Protein AF-A0A6B3AN38-F1 (afdb_monomer_lite)

Sequence (124 aa):
MTRPNGLARAALRFKPAAFAGTFVALMMSALIVTACGVLLETGLRAWVPPQRYAQAPVVAAADQYVRVVTGSGEDREEEAVPLPDTARLDAGLAAKAARTPGAAGAVADITFPVRPAAGPADDA

Foldseek 3Di:
DDDPCVVVVVVCVVCVPVVVVVVVVVVVVVVVVVVVVVVVVCVVVPDDQDDVCNPPPDDDADDQWDFDWDDDDPPTDTDTHGHPDGDGDDQVVQVVVQPDPPRPGGGGDDDDDDDPDDDPPPPD

Radius of gyration: 31.16 Å; chains: 1; bounding box: 49×68×83 Å

pLDDT: mean 85.73, std 11.13, range [46.28, 98.44]

Secondary structure (DSSP, 8-state):
----HHHHHHHHHH-HHHHHHHHHHHHHHHHHHHHHHHHHHHHHH--PPPSTTTT-S------SEEEEEES-GGG-EEEEEE-SS-----THHHHHHTTSTT-S--------PPPPP-------

Structure (mmCIF, N/CA/C/O backbone):
data_AF-A0A6B3AN38-F1
#
_entry.id   AF-A0A6B3AN38-F1
#
loop_
_atom_site.group_PDB
_atom_site.id
_atom_site.type_symbol
_atom_site.label_atom_id
_atom_site.label_alt_id
_atom_site.label_comp_id
_atom_site.label_asym_id
_atom_site.label_entity_id
_atom_site.label_seq_id
_atom_site.pdbx_PDB_ins_code
_atom_site.Cartn_x
_atom_site.Cartn_y
_atom_site.Cartn_z
_atom_site.occupancy
_atom_site.B_iso_or_equiv
_atom_site.auth_seq_id
_atom_site.auth_comp_id
_atom_site.auth_asym_id
_atom_site.auth_atom_id
_atom_site.pdbx_PDB_model_num
ATOM 1 N N . MET A 1 1 ? -0.958 -9.855 -59.563 1.00 51.69 1 MET A N 1
ATOM 2 C CA . MET A 1 1 ? -0.731 -9.188 -58.260 1.00 51.69 1 MET A CA 1
ATOM 3 C C . MET A 1 1 ? 0.767 -9.094 -58.008 1.00 51.69 1 MET A C 1
ATOM 5 O O . MET A 1 1 ? 1.383 -10.031 -57.519 1.00 51.69 1 MET A O 1
ATOM 9 N N . THR A 1 2 ? 1.379 -8.005 -58.458 1.00 55.97 2 THR A N 1
ATOM 10 C CA . THR A 1 2 ? 2.821 -7.747 -58.368 1.00 55.97 2 THR A CA 1
ATOM 11 C C . THR A 1 2 ? 3.166 -7.269 -56.959 1.00 55.97 2 THR A C 1
ATOM 13 O O . THR A 1 2 ? 2.612 -6.282 -56.490 1.00 55.97 2 THR A O 1
ATOM 16 N N . ARG A 1 3 ? 4.061 -7.973 -56.252 1.00 64.06 3 ARG A N 1
ATOM 17 C CA . ARG A 1 3 ? 4.596 -7.509 -54.961 1.00 64.06 3 ARG A CA 1
ATOM 18 C C . ARG A 1 3 ? 5.569 -6.348 -55.222 1.00 64.06 3 ARG A C 1
ATOM 20 O O . ARG A 1 3 ? 6.643 -6.606 -55.764 1.00 64.06 3 ARG A O 1
ATOM 27 N N . PRO A 1 4 ? 5.272 -5.103 -54.811 1.00 65.06 4 PRO A N 1
ATOM 28 C CA . PRO A 1 4 ? 6.095 -3.927 -55.111 1.00 65.06 4 PRO A CA 1
ATOM 29 C C . PRO A 1 4 ? 7.340 -3.810 -54.204 1.00 65.06 4 PRO A C 1
ATOM 31 O O . PRO A 1 4 ? 7.897 -2.734 -54.015 1.00 65.06 4 PRO A O 1
ATOM 34 N N . ASN A 1 5 ? 7.819 -4.919 -53.636 1.00 67.31 5 ASN A N 1
ATOM 35 C CA . ASN A 1 5 ? 8.857 -4.925 -52.598 1.00 67.31 5 ASN A CA 1
ATOM 36 C C . ASN A 1 5 ? 10.288 -4.785 -53.157 1.00 67.31 5 ASN A C 1
ATOM 38 O O . ASN A 1 5 ? 11.251 -4.733 -52.390 1.00 67.31 5 ASN A O 1
ATOM 42 N N . GLY A 1 6 ? 10.448 -4.753 -54.485 1.00 72.19 6 GLY A N 1
ATOM 43 C CA . GLY A 1 6 ? 11.755 -4.701 -55.150 1.00 72.19 6 GLY A CA 1
ATOM 44 C C . GLY A 1 6 ? 12.504 -3.387 -54.919 1.00 72.19 6 GLY A C 1
ATOM 45 O O . GLY A 1 6 ? 13.693 -3.409 -54.612 1.00 72.19 6 GLY A O 1
ATOM 46 N N . LEU A 1 7 ? 11.799 -2.252 -54.981 1.00 69.94 7 LEU A N 1
ATOM 47 C CA . LEU A 1 7 ? 12.390 -0.919 -54.793 1.00 69.94 7 LEU A CA 1
ATOM 48 C C . LEU A 1 7 ? 12.778 -0.667 -53.330 1.00 69.94 7 LEU A C 1
ATOM 50 O O . LEU A 1 7 ? 13.863 -0.158 -53.057 1.00 69.94 7 LEU A O 1
ATOM 54 N N . ALA A 1 8 ? 11.945 -1.114 -52.386 1.00 67.44 8 ALA A N 1
ATOM 55 C CA . ALA A 1 8 ? 12.254 -1.049 -50.959 1.00 67.44 8 ALA A CA 1
ATOM 56 C C . ALA A 1 8 ? 13.516 -1.862 -50.614 1.00 67.44 8 ALA A C 1
ATOM 58 O O . ALA A 1 8 ? 14.407 -1.372 -49.925 1.00 67.44 8 ALA A O 1
ATOM 59 N N . ARG A 1 9 ? 13.655 -3.080 -51.158 1.00 65.75 9 ARG A N 1
ATOM 60 C CA . ARG A 1 9 ? 14.866 -3.902 -50.975 1.00 65.75 9 ARG A CA 1
ATOM 61 C C . ARG A 1 9 ? 16.108 -3.294 -51.631 1.00 65.75 9 ARG A C 1
ATOM 63 O O . ARG A 1 9 ? 17.199 -3.437 -51.082 1.00 65.75 9 ARG A O 1
ATOM 70 N N . ALA A 1 10 ? 15.959 -2.622 -52.773 1.00 67.12 10 ALA A N 1
ATOM 71 C CA . ALA A 1 10 ? 17.063 -1.930 -53.436 1.00 67.12 10 ALA A CA 1
ATOM 72 C C . ALA A 1 10 ? 17.572 -0.743 -52.598 1.00 67.12 10 ALA A C 1
ATOM 74 O O . ALA A 1 10 ? 18.780 -0.602 -52.418 1.00 67.12 10 ALA A O 1
ATOM 75 N N . ALA A 1 11 ? 16.668 0.040 -52.000 1.00 65.75 11 ALA A N 1
ATOM 76 C CA . ALA A 1 11 ? 17.021 1.154 -51.119 1.00 65.75 11 ALA A CA 1
ATOM 77 C C . ALA A 1 11 ? 17.790 0.702 -49.859 1.00 65.75 11 ALA A C 1
ATOM 79 O O . ALA A 1 11 ? 18.794 1.315 -49.496 1.00 65.75 11 ALA A O 1
ATOM 80 N N . LEU A 1 12 ? 17.388 -0.418 -49.243 1.00 67.31 12 LEU A N 1
ATOM 81 C CA . LEU A 1 12 ? 18.095 -1.017 -48.097 1.00 67.31 12 LEU A CA 1
ATOM 82 C C . LEU A 1 12 ? 19.527 -1.444 -48.439 1.00 67.31 12 LEU A C 1
ATOM 84 O O . LEU A 1 12 ? 20.440 -1.310 -47.625 1.00 67.31 12 LEU A O 1
ATOM 88 N N . ARG A 1 13 ? 19.729 -1.950 -49.659 1.00 68.69 13 ARG A N 1
ATOM 89 C CA . ARG A 1 13 ? 21.022 -2.455 -50.132 1.00 68.69 13 ARG A CA 1
ATOM 90 C C . ARG A 1 13 ? 22.006 -1.332 -50.476 1.00 68.69 13 ARG A C 1
ATOM 92 O O . ARG A 1 13 ? 23.208 -1.560 -50.414 1.00 68.69 13 ARG A O 1
ATOM 99 N N . PHE A 1 14 ? 21.511 -0.132 -50.787 1.00 70.38 14 PHE A N 1
ATOM 100 C CA . PHE A 1 14 ? 22.340 1.036 -51.101 1.00 70.38 14 PHE A CA 1
ATOM 101 C C . PHE A 1 14 ? 22.960 1.710 -49.863 1.00 70.38 14 PHE A C 1
ATOM 103 O O . PHE A 1 14 ? 24.040 2.285 -49.977 1.00 70.38 14 PHE A O 1
ATOM 110 N N . LYS A 1 15 ? 22.316 1.657 -48.682 1.00 73.00 15 LYS A N 1
ATOM 111 C CA . LYS A 1 15 ? 22.822 2.276 -47.430 1.00 73.00 15 LYS A CA 1
ATOM 112 C C . LYS A 1 15 ? 22.550 1.398 -46.190 1.00 73.00 15 LYS A C 1
ATOM 114 O O . LYS A 1 15 ? 21.801 1.811 -45.300 1.00 73.00 15 LYS A O 1
ATOM 119 N N . PRO A 1 16 ? 23.172 0.209 -46.083 1.00 73.12 16 PRO A N 1
ATOM 120 C CA . PRO A 1 16 ? 22.873 -0.759 -45.023 1.00 73.12 16 PRO A CA 1
ATOM 121 C C . PRO A 1 16 ? 23.187 -0.238 -43.612 1.00 73.12 16 PRO A C 1
ATOM 123 O O . PRO A 1 16 ? 22.430 -0.504 -42.682 1.00 73.12 16 PRO A O 1
ATOM 126 N N . ALA A 1 17 ? 24.250 0.558 -43.449 1.00 79.00 17 ALA A N 1
ATOM 127 C CA . ALA A 1 17 ? 24.635 1.119 -42.151 1.00 79.00 17 ALA A CA 1
ATOM 128 C C . ALA A 1 17 ? 23.610 2.132 -41.606 1.00 79.00 17 ALA A C 1
ATOM 130 O O . ALA A 1 17 ? 23.272 2.099 -40.426 1.00 79.00 17 ALA A O 1
ATOM 131 N N . ALA A 1 18 ? 23.070 3.001 -42.469 1.00 82.19 18 ALA A N 1
ATOM 132 C CA . ALA A 1 18 ? 22.054 3.975 -42.069 1.00 82.19 18 ALA A CA 1
ATOM 133 C C . ALA A 1 18 ? 20.744 3.282 -41.665 1.00 82.19 18 ALA A C 1
ATOM 135 O O . ALA A 1 18 ? 20.141 3.638 -40.656 1.00 82.19 18 ALA A O 1
ATOM 136 N N . PHE A 1 19 ? 20.344 2.244 -42.407 1.00 85.69 19 PHE A N 1
ATOM 137 C CA . PHE A 1 19 ? 19.170 1.451 -42.057 1.00 85.69 19 PHE A CA 1
ATOM 138 C C . PHE A 1 19 ? 19.346 0.696 -40.737 1.00 85.69 19 PHE A C 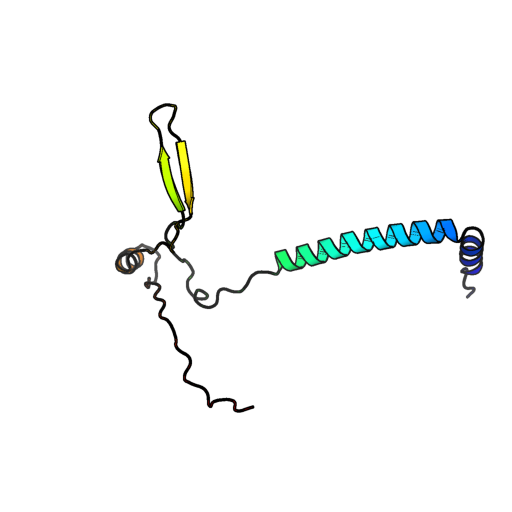1
ATOM 140 O O . PHE A 1 19 ? 18.441 0.714 -39.908 1.00 85.69 19 PHE A O 1
ATOM 147 N N . ALA A 1 20 ? 20.512 0.079 -40.514 1.00 87.69 20 ALA A N 1
ATOM 148 C CA . ALA A 1 20 ? 20.815 -0.597 -39.256 1.00 87.69 20 ALA A CA 1
ATOM 149 C C . ALA A 1 20 ? 20.739 0.370 -38.063 1.00 87.69 20 ALA A C 1
ATOM 151 O O . ALA A 1 20 ? 20.133 0.036 -37.049 1.00 87.69 20 ALA A O 1
ATOM 152 N N . GLY A 1 21 ? 21.273 1.588 -38.206 1.00 89.69 21 GLY A N 1
ATOM 153 C CA . GLY A 1 21 ? 21.191 2.621 -37.172 1.00 89.69 21 GLY A CA 1
ATOM 154 C C . GLY A 1 21 ? 19.750 3.009 -36.831 1.00 89.69 21 GLY A C 1
ATOM 155 O O . GLY A 1 21 ? 19.363 2.969 -35.665 1.00 89.69 21 GLY A O 1
ATOM 156 N N . THR A 1 22 ? 18.928 3.326 -37.838 1.00 91.44 22 THR A N 1
ATOM 157 C CA . THR A 1 22 ? 17.511 3.660 -37.616 1.00 91.44 22 THR A CA 1
ATOM 158 C C . THR A 1 22 ? 16.728 2.478 -37.051 1.00 91.44 22 THR A C 1
ATOM 160 O O . THR A 1 22 ? 15.913 2.665 -36.153 1.00 91.44 22 THR A O 1
ATOM 163 N N . PHE A 1 23 ? 16.989 1.259 -37.526 1.00 92.44 23 PHE A N 1
ATOM 164 C CA . PHE A 1 23 ? 16.358 0.054 -36.998 1.00 92.44 23 PHE A CA 1
ATOM 165 C C . PHE A 1 23 ? 16.668 -0.133 -35.511 1.00 92.44 23 PHE A C 1
ATOM 167 O O . PHE A 1 23 ? 15.744 -0.290 -34.721 1.00 92.44 23 PHE A O 1
ATOM 174 N N . VAL A 1 24 ? 17.941 -0.047 -35.113 1.00 95.81 24 VAL A N 1
ATOM 175 C CA . VAL A 1 24 ? 18.352 -0.176 -33.707 1.00 95.81 24 VAL A CA 1
ATOM 176 C C . VAL A 1 24 ? 17.762 0.945 -32.853 1.00 95.81 24 VAL A C 1
ATOM 178 O O . VAL A 1 24 ? 17.260 0.673 -31.765 1.00 95.81 24 VAL A O 1
ATOM 181 N N . ALA A 1 25 ? 17.755 2.186 -33.346 1.00 96.31 25 ALA A N 1
ATOM 182 C CA . ALA A 1 25 ? 17.161 3.314 -32.631 1.00 96.31 25 ALA A CA 1
ATOM 183 C C . ALA A 1 25 ? 15.658 3.107 -32.378 1.00 96.31 25 ALA A C 1
ATOM 185 O O . ALA A 1 25 ? 15.192 3.262 -31.248 1.00 96.31 25 ALA A O 1
ATOM 186 N N . LEU A 1 26 ? 14.906 2.698 -33.406 1.00 97.25 26 LEU A N 1
ATOM 187 C CA . LEU A 1 26 ? 13.478 2.398 -33.278 1.00 97.25 26 LEU A CA 1
ATOM 188 C C . LEU A 1 26 ? 13.231 1.183 -32.379 1.00 97.25 26 LEU A C 1
ATOM 190 O O . LEU A 1 26 ? 12.305 1.204 -31.572 1.00 97.25 26 LEU A O 1
ATOM 194 N N . MET A 1 27 ? 14.072 0.152 -32.471 1.00 97.75 27 MET A N 1
ATOM 195 C CA . MET A 1 27 ? 13.965 -1.045 -31.639 1.00 97.75 27 MET A CA 1
ATOM 196 C C . MET A 1 27 ? 14.204 -0.721 -30.158 1.00 97.75 27 MET A C 1
ATOM 198 O O . MET A 1 27 ? 13.442 -1.168 -29.305 1.00 97.75 27 MET A O 1
ATOM 202 N N . MET A 1 28 ? 15.212 0.100 -29.846 1.00 97.94 28 MET A N 1
ATOM 203 C CA . MET A 1 28 ? 15.493 0.545 -28.479 1.00 97.94 28 MET A CA 1
ATOM 204 C C . MET A 1 28 ? 14.374 1.440 -27.938 1.00 97.94 28 MET A C 1
ATOM 206 O O . MET A 1 28 ? 13.933 1.262 -26.806 1.00 97.94 28 MET A O 1
ATOM 210 N N . SER A 1 29 ? 13.863 2.361 -28.759 1.00 97.88 29 SER A N 1
ATOM 211 C CA . SER A 1 29 ? 12.718 3.197 -28.389 1.00 97.88 29 SER A CA 1
ATOM 212 C C . SER A 1 29 ? 11.484 2.347 -28.068 1.00 97.88 29 SER A C 1
ATOM 214 O O . SER A 1 29 ? 10.877 2.521 -27.012 1.00 97.88 29 SER A O 1
ATOM 216 N N . ALA A 1 30 ? 11.163 1.368 -28.920 1.00 98.00 30 ALA A N 1
ATOM 217 C CA . ALA A 1 30 ? 10.054 0.447 -28.694 1.00 98.00 30 ALA A CA 1
ATOM 218 C C . ALA A 1 30 ? 10.250 -0.404 -27.429 1.00 98.00 30 ALA A C 1
ATOM 220 O O . ALA A 1 30 ? 9.296 -0.593 -26.672 1.00 98.00 30 ALA A O 1
ATOM 221 N N . LEU A 1 31 ? 11.474 -0.878 -27.162 1.00 98.25 31 LEU A N 1
ATOM 222 C CA . LEU A 1 31 ? 11.789 -1.608 -25.931 1.00 98.25 31 LEU A CA 1
ATOM 223 C C . LEU A 1 31 ? 11.543 -0.766 -24.685 1.00 98.25 31 LEU A C 1
ATOM 225 O O . LEU A 1 31 ? 10.887 -1.247 -23.768 1.00 98.25 31 LEU A O 1
ATOM 229 N N . ILE A 1 32 ? 12.039 0.473 -24.651 1.00 98.44 32 ILE A N 1
ATOM 230 C CA . ILE A 1 32 ? 11.877 1.360 -23.492 1.00 98.44 32 ILE A CA 1
ATOM 231 C C . ILE A 1 32 ? 10.391 1.603 -23.222 1.00 98.44 32 ILE A C 1
ATOM 233 O O . ILE A 1 32 ? 9.933 1.413 -22.097 1.00 98.44 32 ILE A O 1
ATOM 237 N N . VAL A 1 33 ? 9.620 1.948 -24.258 1.00 98.12 33 VAL A N 1
ATOM 238 C CA . VAL A 1 33 ? 8.172 2.179 -24.128 1.00 98.12 33 VAL A CA 1
ATOM 239 C C . VAL A 1 33 ? 7.458 0.919 -23.632 1.00 98.12 33 VAL A C 1
ATOM 241 O O . VAL A 1 33 ? 6.623 1.000 -22.732 1.00 98.12 33 VAL A O 1
ATOM 244 N N . THR A 1 34 ? 7.817 -0.253 -24.163 1.00 97.88 34 THR A N 1
ATOM 245 C CA . THR A 1 34 ? 7.229 -1.535 -23.745 1.00 97.88 34 THR A CA 1
ATOM 246 C C . THR A 1 34 ? 7.583 -1.869 -22.297 1.00 97.88 34 THR A C 1
ATOM 248 O O . THR A 1 34 ? 6.704 -2.253 -21.532 1.00 97.88 34 THR A O 1
ATOM 251 N N . ALA A 1 35 ? 8.840 -1.683 -21.889 1.00 97.62 35 ALA A N 1
ATOM 252 C CA . ALA A 1 35 ? 9.291 -1.934 -20.524 1.00 97.62 35 ALA A CA 1
ATOM 253 C C . ALA A 1 35 ? 8.565 -1.030 -19.521 1.00 97.62 35 ALA A C 1
ATOM 255 O O . ALA A 1 35 ? 8.035 -1.522 -18.528 1.00 97.62 35 ALA A O 1
ATOM 256 N N . CYS A 1 36 ? 8.461 0.270 -19.811 1.00 96.88 36 CYS A N 1
ATOM 257 C CA . CYS A 1 36 ? 7.681 1.193 -18.991 1.00 96.88 36 CYS A CA 1
ATOM 258 C C . CYS A 1 36 ? 6.201 0.790 -18.927 1.00 96.88 36 CYS A C 1
ATOM 260 O O . CYS A 1 36 ? 5.608 0.848 -17.854 1.00 96.88 36 CYS A O 1
ATOM 262 N N . GLY A 1 37 ? 5.614 0.349 -20.043 1.00 96.62 37 GLY A N 1
ATOM 263 C CA . GLY A 1 37 ? 4.230 -0.125 -20.090 1.00 96.62 37 GLY A CA 1
ATOM 264 C C . GLY A 1 37 ? 3.992 -1.369 -19.233 1.00 96.62 37 GLY A C 1
ATOM 265 O O . GLY A 1 37 ? 3.024 -1.406 -18.482 1.00 96.62 37 GLY A O 1
ATOM 266 N N . VAL A 1 38 ? 4.896 -2.352 -19.287 1.00 96.44 38 VAL A N 1
ATOM 267 C CA . VAL A 1 38 ? 4.833 -3.553 -18.438 1.00 96.44 38 VAL A CA 1
ATOM 268 C C . VAL A 1 38 ? 4.991 -3.177 -16.967 1.00 96.44 38 VAL A C 1
ATOM 270 O O . VAL A 1 38 ? 4.187 -3.599 -16.146 1.00 96.44 38 VAL A O 1
ATOM 273 N N . LEU A 1 39 ? 5.968 -2.335 -16.618 1.00 95.25 39 LEU A N 1
ATOM 274 C CA . LEU A 1 39 ? 6.142 -1.874 -15.237 1.00 95.25 39 LEU A CA 1
ATOM 275 C C . LEU A 1 39 ? 4.904 -1.121 -14.729 1.00 95.25 39 LEU A C 1
ATOM 277 O O . LEU A 1 39 ? 4.465 -1.357 -13.606 1.00 95.25 39 LEU A O 1
ATOM 281 N N . LEU A 1 40 ? 4.300 -0.272 -15.561 1.00 95.31 40 LEU A N 1
ATOM 282 C CA . LEU A 1 40 ? 3.079 0.446 -15.211 1.00 95.31 40 LEU A CA 1
ATOM 283 C C . LEU A 1 40 ? 1.886 -0.503 -15.0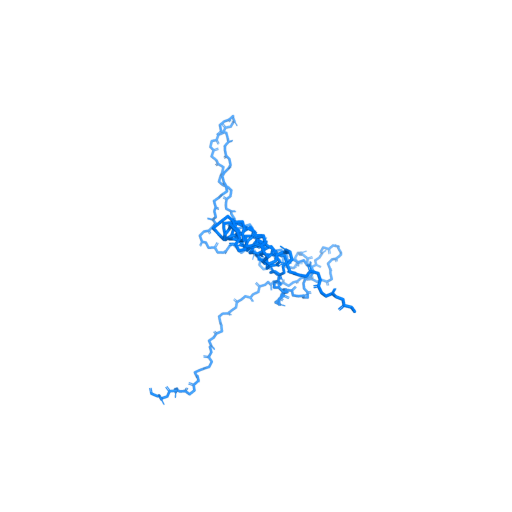40 1.00 95.31 40 LEU A C 1
ATOM 285 O O . LEU A 1 40 ? 1.149 -0.360 -14.070 1.00 95.31 40 LEU A O 1
ATOM 289 N N . GLU A 1 41 ? 1.704 -1.478 -15.934 1.00 94.62 41 GLU A N 1
ATOM 290 C CA . GLU A 1 41 ? 0.654 -2.496 -15.802 1.00 94.62 41 GLU A CA 1
ATOM 291 C C . GLU A 1 41 ? 0.841 -3.297 -14.518 1.00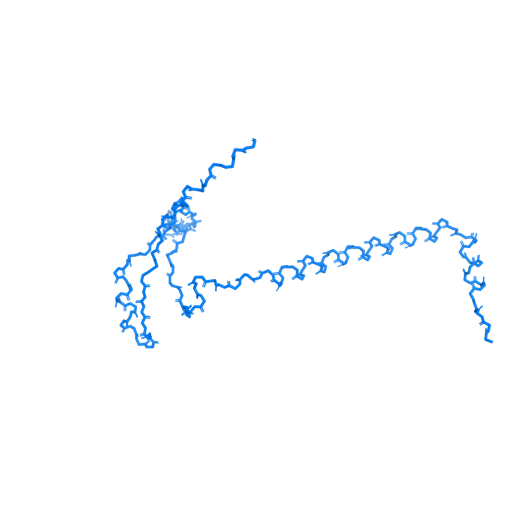 94.62 41 GLU A C 1
ATOM 293 O O . GLU A 1 41 ? -0.112 -3.419 -13.753 1.00 94.62 41 GLU A O 1
ATOM 298 N N . THR A 1 42 ? 2.069 -3.726 -14.209 1.00 92.25 42 THR A N 1
ATOM 299 C CA . THR A 1 42 ? 2.334 -4.449 -12.963 1.00 92.25 42 THR A CA 1
ATOM 300 C C . THR A 1 42 ? 2.034 -3.583 -11.746 1.00 92.25 42 THR A C 1
ATOM 302 O O . THR A 1 42 ? 1.358 -4.056 -10.844 1.00 92.25 42 THR A O 1
ATOM 305 N N . GLY A 1 43 ? 2.428 -2.305 -11.728 1.00 89.75 43 GLY A N 1
ATOM 306 C CA . GLY A 1 43 ? 2.088 -1.384 -10.639 1.00 89.75 43 GLY A CA 1
ATOM 307 C C . GLY A 1 43 ? 0.580 -1.151 -10.498 1.00 89.75 43 GLY A C 1
ATOM 308 O O . GLY A 1 43 ? 0.065 -1.105 -9.386 1.00 89.75 43 GLY A O 1
ATOM 309 N N . LEU A 1 44 ? -0.144 -1.065 -11.618 1.00 91.06 44 LEU A N 1
ATOM 310 C CA . LEU A 1 44 ? -1.599 -0.890 -11.649 1.00 91.06 44 LEU A CA 1
ATOM 311 C C . LEU A 1 44 ? -2.385 -2.181 -11.416 1.00 91.06 44 LEU A C 1
ATOM 313 O O . LEU A 1 44 ? -3.588 -2.107 -11.178 1.00 91.06 44 LEU A O 1
ATOM 317 N N . ARG A 1 45 ? -1.769 -3.357 -11.531 1.00 88.56 45 ARG A N 1
ATOM 318 C CA . ARG A 1 45 ? -2.398 -4.660 -11.271 1.00 88.56 45 ARG A CA 1
ATOM 319 C C . ARG A 1 45 ? -1.951 -5.257 -9.939 1.00 88.56 45 ARG A C 1
ATOM 321 O O . ARG A 1 45 ? -2.604 -6.178 -9.452 1.00 88.56 45 ARG A O 1
ATOM 328 N N . ALA A 1 46 ? -0.877 -4.739 -9.345 1.00 83.06 46 ALA A N 1
ATOM 329 C CA . ALA A 1 46 ? -0.331 -5.151 -8.060 1.00 83.06 46 ALA A CA 1
ATOM 330 C C . ALA A 1 46 ? -1.228 -4.692 -6.906 1.00 83.06 46 ALA A C 1
ATOM 332 O O . ALA A 1 46 ? -0.863 -3.859 -6.083 1.00 83.06 46 ALA A O 1
ATOM 333 N N . TRP A 1 47 ? -2.408 -5.292 -6.817 1.00 79.62 47 TRP A N 1
ATOM 334 C CA . TRP A 1 47 ? -3.243 -5.234 -5.630 1.00 79.62 47 TRP A CA 1
ATOM 335 C C . TRP A 1 47 ? -3.507 -6.668 -5.210 1.00 79.62 47 TRP A C 1
ATOM 337 O O . TRP A 1 47 ? -4.111 -7.451 -5.943 1.00 79.62 47 TRP A O 1
ATOM 347 N N . VAL A 1 48 ? -3.028 -7.030 -4.028 1.00 79.44 48 VAL A N 1
ATOM 348 C CA . VAL A 1 48 ? -3.371 -8.313 -3.426 1.00 79.44 48 VAL A CA 1
ATOM 349 C C . VAL A 1 48 ? -4.743 -8.138 -2.782 1.00 79.44 48 VAL A C 1
ATOM 351 O O . VAL A 1 48 ? -4.884 -7.253 -1.932 1.00 79.44 48 VAL A O 1
ATOM 354 N N . PRO A 1 49 ? -5.767 -8.928 -3.165 1.00 79.38 49 PRO A N 1
ATOM 355 C CA . PRO A 1 49 ? -7.062 -8.832 -2.513 1.00 79.38 49 PRO A CA 1
ATOM 356 C C . PRO A 1 49 ? -6.873 -9.101 -1.015 1.00 79.38 49 PRO A C 1
ATOM 358 O O . PRO A 1 49 ? -6.193 -10.075 -0.659 1.00 79.38 49 PRO A O 1
ATOM 361 N N . PRO A 1 50 ? -7.439 -8.258 -0.132 1.00 82.50 50 PRO A N 1
ATOM 362 C CA . PRO A 1 50 ? -7.295 -8.445 1.302 1.00 82.50 50 PRO A CA 1
ATOM 363 C C . PRO A 1 50 ? -7.855 -9.820 1.661 1.00 82.50 50 PRO A C 1
ATOM 365 O O . PRO A 1 50 ? -9.016 -10.092 1.393 1.00 82.50 50 PRO A O 1
ATOM 368 N N . GLN A 1 51 ? -7.026 -10.703 2.223 1.00 86.62 51 GLN A N 1
ATOM 369 C CA . GLN A 1 51 ? -7.451 -12.053 2.612 1.00 86.62 51 GLN A CA 1
ATOM 370 C C . GLN A 1 51 ? -8.130 -12.004 3.984 1.00 86.62 51 GLN A C 1
ATOM 372 O O . GLN A 1 51 ? -9.348 -12.095 4.103 1.00 86.62 51 GLN A O 1
ATOM 377 N N . ARG A 1 52 ? -7.334 -11.755 5.031 1.00 87.00 52 ARG A N 1
ATOM 378 C CA . ARG A 1 52 ? -7.786 -11.699 6.429 1.00 87.00 52 ARG A CA 1
ATOM 379 C C . ARG A 1 52 ? -8.888 -10.662 6.666 1.00 87.00 52 ARG A C 1
ATOM 381 O O . ARG A 1 52 ? -9.801 -10.911 7.442 1.00 87.00 52 ARG A O 1
ATOM 388 N N . TYR A 1 53 ? -8.803 -9.521 5.986 1.00 88.56 53 TYR A N 1
ATOM 389 C CA . TYR A 1 53 ? -9.732 -8.402 6.155 1.00 88.56 53 TYR A CA 1
ATOM 390 C C . TYR A 1 53 ? -10.788 -8.314 5.043 1.00 88.56 53 TYR A C 1
ATOM 392 O O . TYR A 1 53 ? -11.489 -7.313 4.967 1.00 88.56 53 TYR A O 1
ATOM 400 N N . ALA A 1 54 ? -10.945 -9.345 4.196 1.00 88.81 54 ALA A N 1
ATOM 401 C CA . ALA A 1 54 ? -11.892 -9.330 3.069 1.00 88.81 54 ALA A CA 1
ATOM 402 C C . ALA A 1 54 ? -13.330 -8.969 3.479 1.00 88.81 54 ALA A C 1
ATOM 404 O O . ALA A 1 54 ? -14.072 -8.367 2.712 1.00 88.81 54 ALA A O 1
ATOM 405 N N . GLN A 1 55 ? -13.720 -9.387 4.685 1.00 88.12 55 GLN A N 1
ATOM 406 C CA . GLN A 1 55 ? -15.067 -9.233 5.236 1.00 88.12 55 GLN A CA 1
ATOM 407 C C . GLN A 1 55 ? -15.173 -8.068 6.235 1.00 88.12 55 GLN A C 1
ATOM 409 O O . GLN A 1 55 ? -16.194 -7.930 6.904 1.00 88.12 55 GLN A O 1
ATOM 414 N N . ALA A 1 56 ? -14.128 -7.244 6.366 1.00 90.94 56 ALA A N 1
ATOM 415 C CA . ALA A 1 56 ? -14.101 -6.083 7.249 1.00 90.94 56 ALA A CA 1
ATOM 416 C C . ALA A 1 56 ? -14.136 -4.794 6.407 1.00 90.94 56 ALA A C 1
ATOM 418 O O . ALA A 1 56 ? -13.105 -4.402 5.861 1.00 90.94 56 ALA A O 1
ATOM 419 N N . PRO A 1 57 ? -15.291 -4.104 6.302 1.00 89.06 57 PRO A N 1
ATOM 420 C CA . PRO A 1 57 ? -15.405 -2.881 5.502 1.00 89.06 57 PRO A CA 1
ATOM 421 C C . PRO A 1 57 ? -14.523 -1.735 6.009 1.00 89.06 57 PRO A C 1
ATOM 423 O O . PRO A 1 57 ? -14.153 -0.851 5.242 1.00 89.06 57 PRO A O 1
ATOM 426 N N . VAL A 1 58 ? -14.211 -1.736 7.308 1.00 90.62 58 VAL A N 1
ATOM 427 C CA . VAL A 1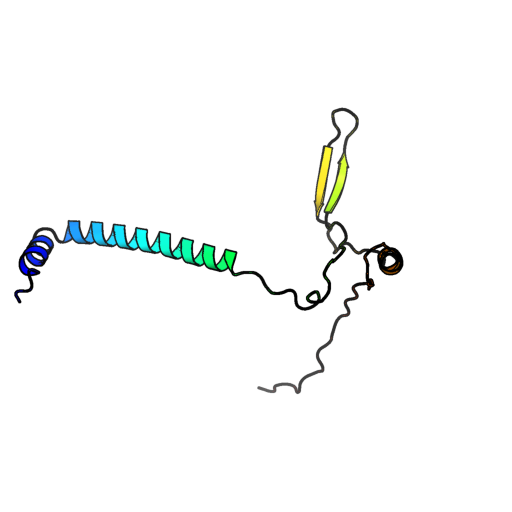 58 ? -13.390 -0.723 7.974 1.00 90.62 58 VAL A CA 1
ATOM 428 C C . VAL A 1 58 ? -12.396 -1.424 8.891 1.00 90.62 58 VAL A C 1
ATOM 430 O O . VAL A 1 58 ? -12.779 -2.277 9.692 1.00 90.62 58 VAL A O 1
ATOM 433 N N . VAL A 1 59 ? -11.126 -1.030 8.796 1.00 91.75 59 VAL A N 1
ATOM 434 C CA . VAL A 1 59 ? -10.051 -1.466 9.694 1.00 91.75 59 VAL A CA 1
ATOM 435 C C . VAL A 1 59 ? -9.492 -0.233 10.394 1.00 91.75 59 VAL A C 1
ATOM 437 O O . VAL A 1 59 ? -9.039 0.703 9.740 1.00 91.75 59 VAL A O 1
ATOM 440 N N . ALA A 1 60 ? -9.533 -0.227 11.725 1.00 92.25 60 ALA A N 1
ATOM 441 C CA . ALA A 1 60 ? -8.897 0.801 12.539 1.00 92.25 60 ALA A CA 1
ATOM 442 C C . ALA A 1 60 ? -7.515 0.307 12.983 1.00 92.25 60 ALA A C 1
ATOM 444 O O . ALA A 1 60 ? -7.410 -0.740 13.622 1.00 92.25 60 ALA A O 1
ATOM 445 N N . ALA A 1 61 ? -6.469 1.061 12.653 1.00 91.88 61 ALA A N 1
ATOM 446 C CA . ALA A 1 61 ? -5.088 0.765 13.021 1.00 91.88 61 ALA A CA 1
ATOM 447 C C . ALA A 1 61 ? -4.491 1.916 13.842 1.00 91.88 61 ALA A C 1
ATOM 449 O O . ALA A 1 61 ? -4.933 3.061 13.730 1.00 91.88 61 ALA A O 1
ATOM 450 N N . ALA A 1 62 ? -3.501 1.606 14.680 1.00 91.62 62 ALA A N 1
ATOM 451 C CA . ALA A 1 62 ? -2.724 2.624 15.378 1.00 91.62 62 ALA A CA 1
ATOM 452 C C . ALA A 1 62 ? -1.773 3.337 14.404 1.00 91.62 62 ALA A C 1
ATOM 454 O O . ALA A 1 62 ? -1.287 2.717 13.452 1.00 91.62 62 ALA A O 1
ATOM 455 N N . ASP A 1 63 ? -1.484 4.611 14.680 1.00 90.81 63 ASP A N 1
ATOM 456 C CA . ASP A 1 63 ? -0.430 5.352 13.984 1.00 90.81 63 ASP A CA 1
ATOM 457 C C . ASP A 1 63 ? 0.915 4.646 14.213 1.00 90.81 63 ASP A C 1
ATOM 459 O O . ASP A 1 63 ? 1.286 4.355 15.351 1.00 90.81 63 ASP A O 1
ATOM 463 N N . GLN A 1 64 ? 1.610 4.313 13.125 1.00 93.81 64 GLN A N 1
ATOM 464 C CA . GLN A 1 64 ? 2.915 3.643 13.169 1.00 93.81 64 GLN A CA 1
ATOM 465 C C . GLN A 1 64 ? 4.073 4.645 13.262 1.00 93.81 64 GLN A C 1
ATOM 467 O O . GLN A 1 64 ? 5.237 4.250 13.215 1.00 93.81 64 GLN A O 1
ATOM 472 N N . TYR A 1 65 ? 3.761 5.933 13.400 1.00 93.56 65 TYR A N 1
ATOM 473 C CA . TYR A 1 65 ? 4.719 6.999 13.628 1.00 93.56 65 TYR A CA 1
ATOM 474 C C . TYR A 1 65 ? 4.472 7.652 14.986 1.00 93.56 65 TYR A C 1
ATOM 476 O O . TYR A 1 65 ? 3.335 7.863 15.409 1.00 93.56 65 TYR A O 1
ATOM 484 N N . VAL A 1 66 ? 5.557 8.011 15.667 1.00 90.75 66 VAL A N 1
ATOM 485 C CA . VAL A 1 66 ? 5.517 8.921 16.804 1.00 90.75 66 VAL A CA 1
ATOM 486 C C . VAL A 1 66 ? 5.765 10.324 16.277 1.00 90.75 66 VAL A C 1
ATOM 488 O O . VAL A 1 66 ? 6.758 10.588 15.603 1.00 90.75 66 VAL A O 1
ATOM 491 N N . ARG A 1 67 ? 4.839 11.230 16.579 1.00 90.56 67 ARG A N 1
ATOM 492 C CA . ARG A 1 67 ? 4.986 12.656 16.295 1.00 90.56 67 ARG A CA 1
ATOM 493 C C . ARG A 1 67 ? 5.712 13.295 17.465 1.00 90.56 67 ARG A C 1
ATOM 495 O O . ARG A 1 67 ? 5.124 13.509 18.526 1.00 90.56 67 ARG A O 1
ATOM 502 N N . VAL A 1 68 ? 7.006 13.524 17.293 1.00 88.81 68 VAL A N 1
ATOM 503 C CA . VAL A 1 68 ? 7.844 14.197 18.280 1.00 88.81 68 VAL A CA 1
ATOM 504 C C . VAL A 1 68 ? 7.749 15.689 18.012 1.00 88.81 68 VAL A C 1
ATOM 506 O O . VAL A 1 68 ? 8.086 16.155 16.929 1.00 88.81 68 VAL A O 1
ATOM 509 N N . VAL A 1 69 ? 7.258 16.432 18.999 1.00 90.44 69 VAL A N 1
ATOM 510 C CA . VAL A 1 69 ? 7.227 17.893 18.940 1.00 90.44 69 VAL A CA 1
ATOM 511 C C . VAL A 1 69 ? 8.429 18.423 19.703 1.00 90.44 69 VAL A C 1
ATOM 513 O O . VAL A 1 69 ? 8.580 18.143 20.895 1.00 90.44 69 VAL A O 1
ATOM 516 N N . THR A 1 70 ? 9.264 19.196 19.025 1.00 89.06 70 THR A N 1
ATOM 517 C CA . THR A 1 70 ? 10.426 19.881 19.591 1.00 89.06 70 THR A CA 1
ATOM 518 C C . THR A 1 70 ? 10.228 21.396 19.519 1.00 89.06 70 THR A C 1
ATOM 520 O O . THR A 1 70 ? 9.416 21.911 18.750 1.00 89.06 70 THR A O 1
ATOM 523 N N . GLY A 1 71 ? 10.937 22.125 20.382 1.00 88.19 71 GLY A N 1
ATOM 524 C CA . GLY A 1 71 ? 10.849 23.584 20.446 1.00 88.19 71 GLY A CA 1
ATOM 525 C C . GLY A 1 71 ? 9.544 24.123 21.048 1.00 88.19 71 GLY A C 1
ATOM 526 O O . GLY A 1 71 ? 8.737 23.398 21.635 1.00 88.19 71 GLY A O 1
ATOM 527 N N . SER A 1 72 ? 9.362 25.442 20.966 1.00 83.12 72 SER A N 1
ATOM 528 C CA . SER A 1 72 ? 8.184 26.148 21.486 1.00 83.12 72 SER A CA 1
ATOM 529 C C . SER A 1 72 ? 7.991 27.487 20.773 1.00 83.12 72 SER A C 1
ATOM 531 O O . SER A 1 72 ? 8.967 28.081 20.326 1.00 83.12 72 SER A O 1
ATOM 533 N N . GLY A 1 73 ? 6.756 27.993 20.706 1.00 87.12 73 GLY A N 1
ATOM 534 C CA . GLY A 1 73 ? 6.475 29.268 20.037 1.00 87.12 73 GLY A CA 1
ATOM 535 C C . GLY A 1 73 ? 6.698 29.184 18.526 1.00 87.12 73 GLY A C 1
ATOM 536 O O . GLY A 1 73 ? 6.113 28.316 17.881 1.00 87.12 73 GLY A O 1
ATOM 537 N N . GLU A 1 74 ? 7.515 30.089 17.983 1.00 83.88 74 GLU A N 1
ATOM 538 C CA . GLU A 1 74 ? 7.864 30.135 16.553 1.00 83.88 74 GLU A CA 1
ATOM 539 C C . GLU A 1 74 ? 8.837 29.021 16.133 1.00 83.88 74 GLU A C 1
ATOM 541 O O . GLU A 1 74 ? 8.776 28.580 14.991 1.00 83.88 74 GLU A O 1
ATOM 546 N N . ASP A 1 75 ? 9.640 28.487 17.059 1.00 85.75 75 ASP A N 1
ATOM 547 C CA . ASP A 1 75 ? 10.594 27.394 16.800 1.00 85.75 75 ASP A CA 1
ATOM 548 C C . ASP A 1 75 ? 9.965 26.002 17.002 1.00 85.75 75 ASP A C 1
ATOM 550 O O . ASP A 1 75 ? 10.659 25.021 17.270 1.00 85.75 75 ASP A O 1
ATOM 554 N N . ARG A 1 76 ? 8.628 25.905 16.988 1.00 90.25 76 ARG A N 1
ATOM 555 C CA . ARG A 1 76 ? 7.936 24.626 17.176 1.00 90.25 76 ARG A CA 1
ATOM 556 C C . ARG A 1 76 ? 8.030 23.796 15.901 1.00 90.25 76 ARG A C 1
ATOM 558 O O . ARG A 1 76 ? 7.415 24.134 14.893 1.00 90.25 76 ARG A O 1
ATOM 565 N N . GLU A 1 77 ? 8.679 22.648 16.004 1.00 88.12 77 GLU A N 1
ATOM 566 C CA . GLU A 1 77 ? 8.791 21.669 14.929 1.00 88.12 77 GLU A CA 1
ATOM 567 C C . GLU A 1 77 ? 8.101 20.363 15.333 1.00 88.12 77 GLU A C 1
ATOM 569 O O . GLU A 1 77 ? 8.104 19.959 16.497 1.00 88.12 77 GLU A O 1
ATOM 574 N N . GLU A 1 78 ? 7.451 19.713 14.370 1.00 91.38 78 GLU A N 1
ATOM 575 C CA . GLU A 1 78 ? 6.847 18.393 14.541 1.00 91.38 78 GLU A CA 1
ATOM 576 C C . GLU A 1 78 ? 7.480 17.444 13.528 1.00 91.38 78 GLU A C 1
ATOM 578 O O . GLU A 1 78 ? 7.383 17.658 12.319 1.00 91.38 78 GLU A O 1
ATOM 583 N N . GLU A 1 79 ? 8.106 16.384 14.028 1.00 91.06 79 GLU A N 1
ATOM 584 C CA . GLU A 1 79 ? 8.726 15.347 13.213 1.00 91.06 79 GLU A CA 1
ATOM 585 C C . GLU A 1 79 ? 8.017 14.009 13.434 1.00 91.06 79 GLU A C 1
ATOM 587 O O . GLU A 1 79 ? 7.738 13.605 14.565 1.00 91.06 79 GLU A O 1
ATOM 592 N N . ALA A 1 80 ? 7.722 13.303 12.342 1.00 92.69 80 ALA A N 1
ATOM 593 C CA . ALA A 1 80 ? 7.150 11.964 12.383 1.00 92.69 80 ALA A CA 1
ATOM 594 C C . ALA A 1 80 ? 8.265 10.919 12.271 1.00 92.69 80 ALA A C 1
ATOM 596 O O . ALA A 1 80 ? 8.846 10.728 11.203 1.00 92.69 80 ALA A O 1
ATOM 597 N N . VAL A 1 81 ? 8.530 10.210 13.365 1.00 91.50 81 VAL A N 1
ATOM 598 C CA . VAL A 1 81 ? 9.550 9.156 13.432 1.00 91.50 81 VAL A CA 1
ATOM 599 C C . VAL A 1 81 ? 8.857 7.791 13.435 1.00 91.50 81 VAL A C 1
ATOM 601 O O . VAL A 1 81 ? 7.909 7.606 14.201 1.00 91.50 81 VAL A O 1
ATOM 604 N N . PRO A 1 82 ? 9.266 6.821 12.598 1.00 93.00 82 PRO A N 1
ATOM 605 C CA . PRO A 1 82 ? 8.652 5.495 12.597 1.00 93.00 82 PRO A CA 1
ATOM 606 C C . PRO A 1 82 ? 8.876 4.791 13.940 1.00 93.00 82 PRO A C 1
ATOM 608 O O . PRO A 1 82 ? 9.971 4.848 14.505 1.00 93.00 82 PRO A O 1
ATOM 611 N N . LEU A 1 83 ? 7.850 4.107 14.452 1.00 92.19 83 LEU A N 1
ATOM 612 C CA . LEU A 1 83 ? 8.003 3.290 15.653 1.00 92.19 83 LEU A CA 1
ATOM 613 C C . LEU A 1 83 ? 8.918 2.085 15.371 1.00 92.19 83 LEU A C 1
ATOM 615 O O . LEU A 1 83 ? 8.817 1.474 14.305 1.00 92.19 83 LEU A O 1
ATOM 619 N N . PRO A 1 84 ? 9.779 1.703 16.333 1.00 89.69 84 PRO A N 1
ATOM 620 C CA . PRO A 1 84 ? 10.630 0.522 16.194 1.00 89.69 84 PRO A CA 1
ATOM 621 C C . PRO A 1 84 ? 9.826 -0.787 16.227 1.00 89.69 84 PRO A C 1
ATOM 623 O O . PRO A 1 84 ? 10.241 -1.774 15.627 1.00 89.69 84 PRO A O 1
ATOM 626 N N . ASP A 1 85 ? 8.669 -0.776 16.893 1.00 87.62 85 ASP A N 1
ATOM 627 C CA . ASP A 1 85 ? 7.741 -1.899 16.999 1.00 87.62 85 ASP A CA 1
ATOM 628 C C . ASP A 1 85 ? 6.386 -1.559 16.367 1.00 87.62 85 ASP A C 1
ATOM 630 O O . ASP A 1 85 ? 6.015 -0.398 16.214 1.00 87.62 85 ASP A O 1
ATOM 634 N N . THR A 1 86 ? 5.590 -2.580 16.042 1.00 85.62 86 THR A N 1
ATOM 635 C CA . THR A 1 86 ? 4.230 -2.365 15.531 1.00 85.62 86 THR A CA 1
ATOM 636 C C . THR A 1 86 ? 3.336 -1.752 16.610 1.00 85.62 86 THR A C 1
ATOM 638 O O . THR A 1 86 ? 3.044 -2.396 17.624 1.00 85.62 86 THR A O 1
ATOM 641 N N . ALA A 1 87 ? 2.844 -0.537 16.369 1.00 89.56 87 ALA A N 1
ATOM 642 C CA . ALA A 1 87 ? 1.921 0.136 17.272 1.00 89.56 87 ALA A CA 1
ATOM 643 C C . ALA A 1 87 ? 0.605 -0.647 17.365 1.00 89.56 87 ALA A C 1
ATOM 645 O O . ALA A 1 87 ? 0.058 -1.085 16.346 1.00 89.56 87 ALA A O 1
ATOM 646 N N . ARG A 1 88 ? 0.081 -0.819 18.583 1.00 87.88 88 ARG A N 1
ATOM 647 C CA . ARG A 1 88 ? -1.157 -1.568 18.839 1.00 87.88 88 ARG A CA 1
ATOM 648 C C . ARG A 1 88 ? -2.235 -0.676 19.436 1.00 87.88 88 ARG A C 1
ATOM 650 O O . ARG A 1 88 ? -1.948 0.245 20.194 1.00 87.88 88 ARG A O 1
ATOM 657 N N . LEU A 1 89 ? -3.482 -0.991 19.103 1.00 90.44 89 LEU A N 1
ATOM 658 C CA . LEU A 1 89 ? -4.662 -0.440 19.760 1.00 90.44 89 LEU A CA 1
ATOM 659 C C . LEU A 1 89 ? -5.084 -1.350 20.915 1.00 90.44 89 LEU A C 1
ATOM 661 O O . LEU A 1 89 ? -4.932 -2.571 20.836 1.00 90.44 89 LEU A O 1
ATOM 665 N N . ASP A 1 90 ? -5.648 -0.757 21.965 1.00 89.94 90 ASP A N 1
ATOM 666 C CA . ASP A 1 90 ? -6.278 -1.519 23.042 1.00 89.94 90 ASP A CA 1
ATOM 667 C C . ASP A 1 90 ? -7.490 -2.298 22.503 1.00 89.94 90 ASP A C 1
ATOM 669 O O . ASP A 1 90 ? -8.383 -1.731 21.866 1.00 89.94 90 ASP A O 1
ATOM 673 N N . ALA A 1 91 ? -7.548 -3.599 22.795 1.00 89.12 91 ALA A N 1
ATOM 674 C CA . ALA A 1 91 ? -8.654 -4.472 22.415 1.00 89.12 91 ALA A CA 1
ATOM 675 C C . ALA A 1 91 ? -9.998 -4.003 23.005 1.00 89.12 91 ALA A C 1
ATOM 677 O O . ALA A 1 91 ? -11.047 -4.225 22.395 1.00 89.12 91 ALA A O 1
ATOM 678 N N . GLY A 1 92 ? -9.980 -3.290 24.140 1.00 89.38 92 GLY A N 1
ATOM 679 C CA . GLY A 1 92 ? -11.169 -2.675 24.735 1.00 89.38 92 GLY A CA 1
ATOM 680 C C . GLY A 1 92 ? -11.879 -1.671 23.815 1.00 89.38 92 GLY A C 1
ATOM 681 O O . GLY A 1 92 ? -13.094 -1.470 23.928 1.00 89.38 92 GLY A O 1
ATOM 682 N N . LEU A 1 93 ? -11.168 -1.086 22.841 1.00 92.44 93 LEU A N 1
ATOM 683 C CA . LEU A 1 93 ? -11.752 -0.165 21.863 1.00 92.44 93 LEU A CA 1
ATOM 684 C C . LEU A 1 93 ? -12.744 -0.848 20.917 1.00 92.44 93 LEU A C 1
ATOM 686 O O . LEU A 1 93 ? -13.669 -0.181 20.454 1.00 92.44 93 LEU A O 1
ATOM 690 N N . ALA A 1 94 ? -12.632 -2.161 20.687 1.00 93.31 94 ALA A N 1
ATOM 691 C CA . ALA A 1 94 ? -13.592 -2.897 19.864 1.00 93.31 94 ALA A CA 1
ATOM 692 C C . ALA A 1 94 ? -15.012 -2.800 20.444 1.00 93.31 94 ALA A C 1
ATOM 694 O O . ALA A 1 94 ? -15.967 -2.524 19.720 1.00 93.31 94 ALA A O 1
ATOM 695 N N . ALA A 1 95 ? -15.155 -2.902 21.770 1.00 93.25 95 ALA A N 1
ATOM 696 C CA . ALA A 1 95 ? -16.449 -2.750 22.431 1.00 93.25 95 ALA A CA 1
ATOM 697 C C . ALA A 1 95 ? -17.021 -1.332 22.270 1.00 93.25 95 ALA A C 1
ATOM 699 O O . ALA A 1 95 ? -18.235 -1.155 22.187 1.00 93.25 95 ALA A O 1
ATOM 700 N N . LYS A 1 96 ? -16.158 -0.309 22.224 1.00 93.44 96 LYS A N 1
ATOM 701 C CA . LYS A 1 96 ? -16.571 1.077 21.970 1.00 93.44 96 LYS A CA 1
ATOM 702 C C . LYS A 1 96 ? -17.004 1.273 20.517 1.00 93.44 96 LYS A C 1
ATOM 704 O O . LYS A 1 96 ? -18.052 1.870 20.297 1.00 93.44 96 LYS A O 1
ATOM 709 N N . ALA A 1 97 ? -16.244 0.739 19.564 1.00 92.69 97 ALA A N 1
ATOM 710 C CA . ALA A 1 97 ? -16.554 0.802 18.137 1.00 92.69 97 ALA A CA 1
ATOM 711 C C . ALA A 1 97 ? -17.862 0.070 17.789 1.00 92.69 97 ALA A C 1
ATOM 713 O O . ALA A 1 97 ? -18.656 0.570 16.999 1.00 92.69 97 ALA A O 1
ATOM 714 N N . ALA A 1 98 ? -18.145 -1.062 18.441 1.00 93.69 98 ALA A N 1
ATOM 715 C CA . ALA A 1 98 ? -19.396 -1.800 18.254 1.00 93.69 98 ALA A CA 1
ATOM 716 C C . ALA A 1 98 ? -20.651 -1.009 18.680 1.00 93.69 98 ALA A C 1
ATOM 718 O O . ALA A 1 98 ? -21.752 -1.341 18.259 1.00 93.69 98 ALA A O 1
ATOM 719 N N . ARG A 1 99 ? -20.504 0.029 19.519 1.00 94.69 99 ARG A N 1
ATOM 720 C CA . ARG A 1 99 ? -21.610 0.903 19.955 1.00 94.69 99 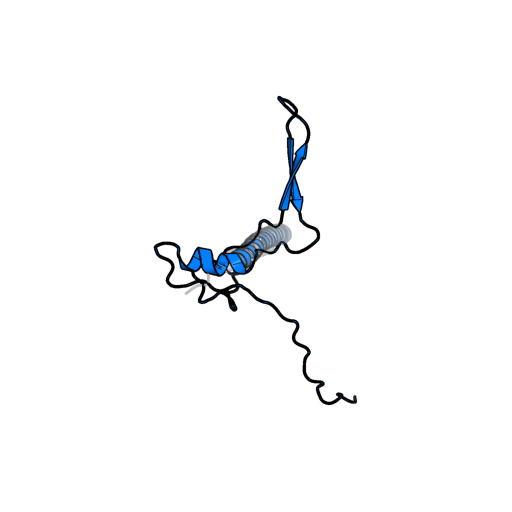ARG A CA 1
ATOM 721 C C . ARG A 1 99 ? -21.813 2.123 19.053 1.00 94.69 99 ARG A C 1
ATOM 723 O O . ARG A 1 99 ? -22.711 2.922 19.311 1.00 94.69 99 ARG A O 1
ATOM 730 N N . THR A 1 100 ? -20.971 2.315 18.042 1.00 93.25 100 THR A N 1
ATOM 731 C CA . THR A 1 100 ? -21.058 3.470 17.149 1.00 93.25 100 THR A CA 1
ATOM 732 C C . THR A 1 100 ? -22.245 3.317 16.190 1.00 93.25 100 THR A C 1
ATOM 734 O O . THR A 1 100 ? -22.424 2.242 15.615 1.00 93.25 100 THR A O 1
ATOM 737 N N . PRO A 1 101 ? -23.053 4.372 15.969 1.00 92.88 101 PRO A N 1
ATOM 738 C CA . PRO A 1 101 ? -24.128 4.330 14.981 1.00 92.88 101 PRO A CA 1
ATOM 739 C C . PRO A 1 101 ? -23.610 3.915 13.598 1.00 92.88 101 PRO A C 1
ATOM 741 O O . PRO A 1 101 ? -22.629 4.472 13.110 1.00 92.88 101 PRO A O 1
ATOM 744 N N . GLY A 1 102 ? -24.266 2.936 12.973 1.00 90.69 102 GLY A N 1
ATOM 745 C CA . GLY A 1 102 ? -23.875 2.397 11.664 1.00 90.69 102 GLY A CA 1
ATOM 746 C C . GLY A 1 102 ? -22.883 1.227 11.708 1.00 90.69 102 GLY A C 1
ATOM 747 O O . GLY A 1 102 ? -22.685 0.581 10.681 1.00 90.69 102 GLY A O 1
ATOM 748 N N . ALA A 1 103 ? -22.305 0.894 12.867 1.00 92.06 103 ALA A N 1
ATOM 749 C CA . ALA A 1 103 ? -21.510 -0.321 13.019 1.00 92.06 103 ALA A CA 1
ATOM 750 C C . ALA A 1 103 ? -22.428 -1.534 13.250 1.00 92.06 103 ALA A C 1
ATOM 752 O O . ALA A 1 103 ? -23.177 -1.576 14.223 1.00 92.06 103 ALA A O 1
ATOM 753 N N . ALA A 1 104 ? -22.352 -2.544 12.378 1.00 92.12 104 ALA A N 1
ATOM 754 C CA . ALA A 1 104 ? -23.040 -3.822 12.600 1.00 92.12 104 ALA A CA 1
ATOM 755 C C . ALA A 1 104 ? -22.374 -4.654 13.716 1.00 92.12 104 ALA A C 1
ATOM 757 O O . ALA A 1 104 ? -23.027 -5.446 14.391 1.00 92.12 104 ALA A O 1
ATOM 758 N N . GLY A 1 105 ? -21.069 -4.467 13.912 1.00 92.44 105 GLY A N 1
ATOM 759 C CA . GLY A 1 105 ? -20.257 -5.118 14.932 1.00 92.44 105 GLY A CA 1
ATOM 760 C C . GLY A 1 105 ? -18.798 -4.689 14.804 1.00 92.44 105 GLY A C 1
ATOM 761 O O . GLY A 1 105 ? -18.402 -4.096 13.801 1.00 92.44 105 GLY A O 1
ATOM 762 N N . ALA A 1 106 ? -17.995 -4.977 15.824 1.00 93.62 106 ALA A N 1
ATOM 763 C CA . ALA A 1 106 ? -16.556 -4.750 15.800 1.00 93.62 106 ALA A CA 1
ATOM 764 C C . ALA A 1 106 ? -15.844 -5.859 16.577 1.00 93.62 106 ALA A C 1
ATOM 766 O O . ALA A 1 106 ? -16.325 -6.305 17.620 1.00 93.62 106 ALA A O 1
ATOM 767 N N . VAL A 1 107 ? -14.695 -6.292 16.066 1.00 92.38 107 VAL A N 1
ATOM 768 C CA . VAL A 1 107 ? -13.865 -7.346 16.659 1.00 92.38 107 VAL A CA 1
ATOM 769 C C . VAL A 1 107 ? -12.430 -6.849 16.791 1.00 92.38 107 VAL A C 1
ATOM 771 O O . VAL A 1 107 ? -11.956 -6.086 15.950 1.00 92.38 107 VAL A O 1
ATOM 774 N N . ALA A 1 108 ? -11.746 -7.258 17.859 1.00 92.50 108 ALA A N 1
ATOM 775 C CA . ALA A 1 108 ? -10.324 -6.981 18.020 1.00 92.50 108 ALA A CA 1
ATOM 776 C C . ALA A 1 108 ? -9.504 -7.889 17.092 1.00 92.50 108 ALA A C 1
ATOM 778 O O . ALA A 1 108 ? -9.797 -9.081 16.969 1.00 92.50 108 ALA A O 1
ATOM 779 N N . ASP A 1 109 ? -8.465 -7.337 16.466 1.00 89.31 109 ASP A N 1
ATOM 780 C CA . ASP A 1 109 ? -7.572 -8.110 15.609 1.00 89.31 109 ASP A CA 1
ATOM 781 C C . ASP A 1 109 ? -6.469 -8.788 16.435 1.00 89.31 109 ASP A C 1
ATOM 783 O O . ASP A 1 109 ? -5.641 -8.122 17.057 1.00 89.31 109 ASP A O 1
ATOM 787 N N . ILE A 1 110 ? -6.461 -10.124 16.461 1.00 86.56 110 ILE A N 1
ATOM 788 C CA . ILE A 1 110 ? -5.552 -10.918 17.300 1.00 86.56 110 ILE A CA 1
ATOM 789 C C . ILE A 1 110 ? -4.703 -11.821 16.411 1.00 86.56 110 ILE A C 1
ATOM 791 O O . ILE A 1 110 ? -5.224 -12.609 15.627 1.00 86.56 110 ILE A O 1
ATOM 795 N N . THR A 1 111 ? -3.381 -11.730 16.533 1.00 84.62 111 THR A N 1
ATOM 796 C CA . THR A 1 111 ? -2.444 -12.601 15.809 1.00 84.62 111 THR A CA 1
ATOM 797 C C . THR A 1 111 ? -1.693 -13.475 16.797 1.00 84.62 111 THR A C 1
ATOM 799 O O . THR A 1 111 ? -1.180 -12.975 17.795 1.00 84.62 111 THR A O 1
ATOM 802 N N . PHE A 1 112 ? -1.611 -14.769 16.504 1.00 84.94 112 PHE A N 1
ATOM 803 C CA . PHE A 1 112 ? -0.857 -15.740 17.286 1.00 84.94 112 PHE A CA 1
ATOM 804 C C . PHE A 1 112 ? 0.122 -16.491 16.374 1.00 84.94 112 PHE A C 1
ATOM 806 O O . PHE A 1 112 ? -0.199 -16.746 15.210 1.00 84.94 112 PHE A O 1
ATOM 813 N N . PRO A 1 113 ? 1.324 -16.832 16.866 1.00 84.25 113 PRO A N 1
ATOM 814 C CA . PRO A 1 113 ? 2.275 -17.615 16.096 1.00 84.25 113 PRO A CA 1
ATOM 815 C C . PRO A 1 113 ? 1.734 -19.034 15.892 1.00 84.25 113 PRO A C 1
ATOM 817 O O . PRO A 1 113 ? 1.306 -19.690 16.842 1.00 84.25 113 PRO A O 1
ATOM 820 N N . VAL A 1 114 ? 1.784 -19.520 14.654 1.00 85.50 114 VAL A N 1
ATOM 821 C CA . VAL A 1 114 ? 1.461 -20.911 14.324 1.00 85.50 114 VAL A CA 1
ATOM 822 C C . VAL A 1 114 ? 2.772 -21.661 14.141 1.00 85.50 114 VAL A C 1
ATOM 824 O O . VAL A 1 114 ? 3.594 -21.285 13.307 1.00 85.50 114 VAL A O 1
ATOM 827 N N . ARG A 1 115 ? 2.984 -22.721 14.925 1.00 87.19 115 ARG A N 1
ATOM 828 C CA . ARG A 1 115 ? 4.085 -23.658 14.687 1.00 87.19 115 ARG A CA 1
ATOM 829 C C . ARG A 1 115 ? 3.582 -24.731 13.716 1.00 87.19 115 ARG A C 1
ATOM 831 O O . ARG A 1 115 ? 2.574 -25.362 14.036 1.00 87.19 115 ARG A O 1
ATOM 838 N N . PRO A 1 116 ? 4.235 -24.950 12.562 1.00 81.12 116 PRO A N 1
ATOM 839 C CA . PRO A 1 116 ? 3.888 -26.081 11.715 1.00 81.12 116 PRO A CA 1
ATOM 840 C C . PRO A 1 116 ? 4.085 -27.372 12.514 1.00 81.12 116 PRO A C 1
ATOM 842 O O . PRO A 1 116 ? 5.044 -27.493 13.281 1.00 81.12 116 PRO A O 1
ATOM 845 N N . ALA A 1 117 ? 3.160 -28.322 12.371 1.00 79.50 117 ALA A N 1
ATOM 846 C CA . ALA A 1 117 ? 3.390 -29.666 12.885 1.00 79.50 117 ALA A CA 1
ATOM 847 C C . ALA A 1 117 ? 4.698 -30.182 12.270 1.00 79.50 117 ALA A C 1
ATOM 849 O O . ALA A 1 117 ? 4.947 -29.933 11.090 1.00 79.50 117 ALA A O 1
ATOM 850 N N . ALA A 1 118 ? 5.542 -30.842 13.067 1.00 74.94 118 ALA A N 1
ATOM 851 C CA . ALA A 1 118 ? 6.737 -31.485 12.541 1.00 74.94 118 ALA A CA 1
ATOM 852 C C . ALA A 1 118 ? 6.299 -32.425 11.409 1.00 74.94 118 ALA A C 1
ATOM 854 O O . ALA A 1 118 ? 5.596 -33.407 11.656 1.00 74.94 118 ALA A O 1
ATOM 855 N N . GLY A 1 119 ? 6.636 -32.069 10.168 1.00 69.12 119 GLY A N 1
ATOM 856 C CA . GLY A 1 119 ? 6.516 -32.994 9.052 1.00 69.12 119 GLY A CA 1
ATOM 857 C C . GLY A 1 119 ? 7.429 -34.194 9.313 1.00 69.12 119 GLY A C 1
ATOM 858 O O . GLY A 1 119 ? 8.378 -34.064 10.096 1.00 69.12 119 GLY A O 1
ATOM 859 N N . PRO A 1 120 ? 7.164 -35.360 8.700 1.00 66.19 120 PRO A N 1
ATOM 860 C CA . PRO A 1 120 ? 8.160 -36.421 8.678 1.00 66.19 120 PRO A CA 1
ATOM 861 C C . PRO A 1 120 ? 9.481 -35.814 8.192 1.00 66.19 120 PRO A C 1
ATOM 863 O O . PRO A 1 120 ? 9.469 -35.003 7.266 1.00 66.19 120 PRO A O 1
ATOM 866 N N . ALA A 1 121 ? 10.584 -36.139 8.866 1.00 63.56 121 ALA A N 1
ATOM 867 C CA . ALA A 1 121 ? 11.905 -35.758 8.399 1.00 63.56 121 ALA A CA 1
ATOM 868 C C . ALA A 1 121 ? 12.047 -36.274 6.961 1.00 63.56 121 ALA A C 1
ATOM 870 O O . ALA A 1 121 ? 11.959 -37.480 6.734 1.00 63.56 121 ALA A O 1
ATOM 871 N N . ASP A 1 122 ? 12.182 -35.364 5.997 1.00 62.31 122 ASP A N 1
ATOM 872 C CA . ASP A 1 122 ? 12.668 -35.733 4.674 1.00 62.31 122 ASP A CA 1
ATOM 873 C C . ASP A 1 122 ? 14.141 -36.112 4.862 1.00 62.31 122 ASP A C 1
ATOM 875 O O . ASP A 1 122 ? 15.033 -35.264 4.858 1.00 62.31 122 ASP A O 1
ATOM 879 N N . ASP A 1 123 ? 14.364 -37.399 5.121 1.00 52.00 123 ASP A N 1
ATOM 880 C CA . ASP A 1 123 ? 15.662 -38.045 5.024 1.00 52.00 123 ASP A CA 1
ATOM 881 C C . ASP A 1 123 ? 16.011 -38.153 3.528 1.00 52.00 123 ASP A C 1
ATOM 883 O O . ASP A 1 123 ? 15.484 -39.015 2.816 1.00 52.00 123 ASP A O 1
ATOM 887 N N . ALA A 1 124 ? 16.885 -37.264 3.048 1.00 46.28 124 ALA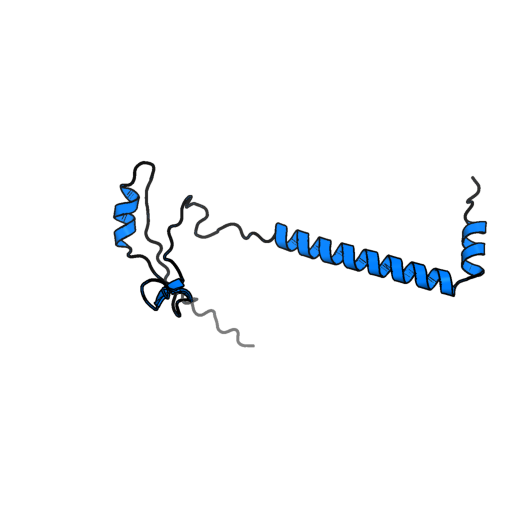 A N 1
ATOM 888 C CA . ALA A 1 124 ? 17.566 -37.373 1.757 1.00 46.28 124 ALA A CA 1
ATOM 889 C C . ALA A 1 124 ? 19.048 -37.008 1.896 1.00 46.28 124 ALA A C 1
ATOM 891 O O . ALA A 1 124 ? 19.346 -35.941 2.483 1.00 46.28 124 ALA A O 1
#